Protein AF-A0A951UTT6-F1 (afdb_monomer_lite)

InterPro domains:
  IPR002716 PIN domain [PF01850] (4-63)
  IPR029060 PIN-like domain superfamily [SSF88723] (3-63)

Foldseek 3Di:
DVVVVVVVVVVPVVDDDDDCDPLLVVQLVVLVVVCVVVVHDDDSVVSSLVSSCVSVVHDDDDPDPGD

Structure (mmCIF, N/CA/C/O backbone):
data_AF-A0A951UTT6-F1
#
_entry.id   AF-A0A951UTT6-F1
#
loop_
_atom_site.group_PDB
_atom_site.id
_atom_site.type_symbol
_atom_site.label_atom_id
_atom_site.label_alt_id
_atom_site.label_comp_id
_atom_site.label_asym_id
_atom_site.label_entity_id
_atom_site.label_seq_id
_atom_site.pdbx_PDB_ins_code
_atom_site.Cartn_x
_atom_site.Cartn_y
_atom_site.Cartn_z
_atom_site.occupancy
_atom_site.B_iso_or_equiv
_atom_site.auth_seq_id
_atom_site.auth_comp_id
_atom_site.auth_asym_id
_atom_site.auth_atom_id
_atom_site.pdbx_PDB_model_num
ATOM 1 N N . MET A 1 1 ? 25.943 9.889 -5.407 1.00 72.94 1 MET A N 1
ATOM 2 C CA . MET A 1 1 ? 24.514 10.266 -5.320 1.00 72.94 1 MET A CA 1
ATOM 3 C C . MET A 1 1 ? 23.810 9.994 -6.644 1.00 72.94 1 MET A C 1
ATOM 5 O O . MET A 1 1 ? 22.849 9.243 -6.639 1.00 72.94 1 MET A O 1
ATOM 9 N N . GLU A 1 2 ? 24.343 10.483 -7.768 1.00 88.31 2 GLU A N 1
ATOM 10 C CA . GLU A 1 2 ? 23.827 10.224 -9.127 1.00 88.31 2 GLU A CA 1
ATOM 11 C C . GLU A 1 2 ? 23.621 8.730 -9.448 1.00 88.31 2 GLU A C 1
ATOM 13 O O . GLU A 1 2 ? 22.533 8.324 -9.841 1.00 88.31 2 GLU A O 1
ATOM 18 N N . GLN A 1 3 ? 24.606 7.876 -9.146 1.00 92.12 3 GLN A N 1
ATOM 19 C CA . GLN A 1 3 ? 24.485 6.422 -9.342 1.00 92.12 3 GLN A CA 1
ATOM 20 C C . G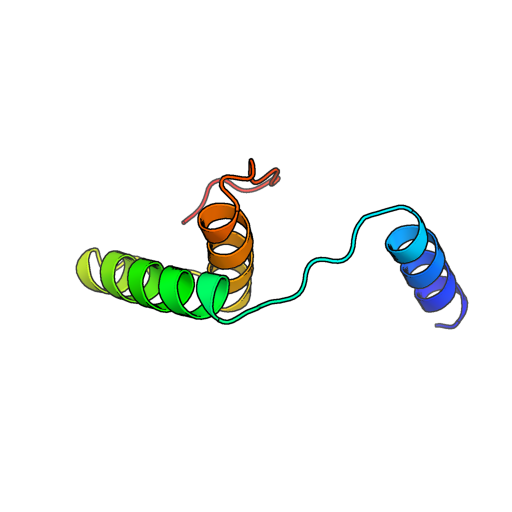LN A 1 3 ? 23.320 5.776 -8.569 1.00 92.12 3 GLN A C 1
ATOM 22 O O . GLN A 1 3 ? 22.745 4.799 -9.040 1.00 92.12 3 GLN A O 1
ATOM 27 N N . ASN A 1 4 ? 22.953 6.305 -7.394 1.00 93.81 4 ASN A N 1
ATOM 28 C CA . ASN A 1 4 ? 21.839 5.757 -6.613 1.00 93.81 4 ASN A CA 1
ATOM 29 C C . ASN A 1 4 ? 20.493 6.127 -7.244 1.00 93.81 4 ASN A C 1
ATOM 31 O O . ASN A 1 4 ? 19.609 5.280 -7.314 1.00 93.81 4 ASN A O 1
ATOM 35 N N . PHE A 1 5 ? 20.356 7.359 -7.744 1.00 95.06 5 PHE A N 1
ATOM 36 C CA . PHE A 1 5 ? 19.156 7.785 -8.466 1.00 95.06 5 PHE A CA 1
ATOM 37 C C . PHE A 1 5 ? 18.968 7.006 -9.766 1.00 95.06 5 PHE A C 1
ATOM 39 O O . PHE A 1 5 ? 17.859 6.558 -10.039 1.00 95.06 5 PHE A O 1
ATOM 46 N N . ASN A 1 6 ? 20.046 6.765 -10.517 1.00 96.50 6 ASN A N 1
ATOM 47 C CA . ASN A 1 6 ? 19.969 5.973 -11.745 1.00 96.50 6 ASN A CA 1
ATOM 48 C C . ASN A 1 6 ? 19.465 4.552 -11.470 1.00 96.50 6 ASN A C 1
ATOM 50 O O . ASN A 1 6 ? 18.543 4.102 -12.138 1.00 96.50 6 ASN A O 1
ATOM 54 N N . ARG A 1 7 ? 19.972 3.891 -10.419 1.00 96.00 7 ARG A N 1
ATOM 55 C CA . ARG A 1 7 ? 19.490 2.559 -10.012 1.00 96.00 7 ARG A CA 1
ATOM 56 C C . ARG A 1 7 ? 18.013 2.553 -9.619 1.00 96.00 7 ARG A C 1
ATOM 58 O O . ARG A 1 7 ? 17.298 1.623 -9.976 1.00 96.00 7 ARG A O 1
ATOM 65 N N . ILE A 1 8 ? 17.551 3.574 -8.893 1.00 95.19 8 ILE A N 1
ATOM 66 C CA . ILE A 1 8 ? 16.130 3.703 -8.533 1.00 95.19 8 ILE A CA 1
ATOM 67 C C . ILE A 1 8 ? 15.279 3.889 -9.792 1.00 95.19 8 ILE A C 1
ATOM 69 O O . ILE A 1 8 ? 14.254 3.232 -9.926 1.00 95.19 8 ILE A O 1
ATOM 73 N N . ASN A 1 9 ? 15.705 4.738 -10.727 1.00 94.94 9 ASN A N 1
ATOM 74 C CA . ASN A 1 9 ? 14.975 4.977 -11.972 1.00 94.94 9 ASN A CA 1
ATOM 75 C C . ASN A 1 9 ? 14.904 3.718 -12.845 1.00 94.94 9 ASN A C 1
ATOM 77 O O . ASN A 1 9 ? 13.837 3.383 -13.350 1.00 94.94 9 ASN A O 1
ATOM 81 N N . GLU A 1 10 ? 16.019 3.001 -12.995 1.00 96.25 10 GLU A N 1
ATOM 82 C CA . GLU A 1 10 ? 16.072 1.727 -13.720 1.00 96.25 10 GLU A CA 1
ATOM 83 C C . GLU A 1 10 ? 15.122 0.694 -13.109 1.00 96.25 10 GLU A C 1
ATOM 85 O O . GLU A 1 10 ? 14.348 0.069 -13.832 1.00 96.25 10 GLU A O 1
ATOM 90 N N . PHE A 1 11 ? 15.130 0.553 -11.780 1.00 95.50 11 PHE A N 1
ATOM 91 C CA . PHE A 1 11 ? 14.241 -0.369 -11.079 1.00 95.50 11 PHE A CA 1
ATOM 92 C C . PHE A 1 11 ? 12.766 0.020 -11.226 1.00 95.50 11 PHE A C 1
ATOM 94 O O . PHE A 1 11 ? 11.950 -0.822 -11.592 1.00 95.50 11 PHE A O 1
ATOM 101 N N . SER A 1 12 ? 12.428 1.292 -11.002 1.00 94.56 12 SER A N 1
ATOM 102 C CA . SER A 1 12 ? 11.054 1.792 -11.116 1.00 94.56 12 SER A CA 1
ATOM 103 C C . SER A 1 12 ? 10.486 1.627 -12.527 1.00 94.56 12 SER A C 1
ATOM 105 O O . SER A 1 12 ? 9.301 1.353 -12.669 1.00 94.56 12 SER A O 1
ATOM 107 N N . ASN A 1 13 ? 11.318 1.734 -13.568 1.00 95.50 13 ASN A N 1
ATOM 108 C CA . ASN A 1 13 ? 10.901 1.507 -14.955 1.00 95.50 13 ASN A CA 1
ATOM 109 C C . ASN A 1 13 ? 10.659 0.024 -15.289 1.00 95.50 13 ASN A C 1
ATOM 111 O O . ASN A 1 13 ? 10.012 -0.276 -16.290 1.00 95.50 13 ASN A O 1
ATOM 115 N N . ALA A 1 14 ? 11.191 -0.903 -14.488 1.00 96.50 14 ALA A N 1
ATOM 116 C CA . ALA A 1 14 ? 11.061 -2.343 -14.704 1.00 96.50 14 ALA A CA 1
ATOM 117 C C . ALA A 1 14 ? 9.839 -2.964 -14.002 1.00 96.50 14 ALA A C 1
ATOM 119 O O . ALA A 1 14 ? 9.560 -4.148 -14.199 1.00 96.50 14 ALA A O 1
ATOM 120 N N . ILE A 1 15 ? 9.119 -2.192 -13.183 1.00 94.94 15 ILE A N 1
ATOM 121 C CA . ILE A 1 15 ? 7.959 -2.652 -12.413 1.00 94.94 15 ILE A CA 1
ATOM 122 C C . ILE A 1 15 ? 6.747 -1.751 -12.652 1.00 94.94 15 ILE A C 1
ATOM 124 O O . ILE A 1 15 ? 6.869 -0.611 -13.092 1.00 94.94 15 ILE A O 1
ATOM 128 N N . ALA A 1 16 ? 5.556 -2.255 -12.336 1.00 93.69 16 ALA A N 1
ATOM 129 C CA . ALA A 1 16 ? 4.369 -1.414 -12.305 1.00 93.69 16 ALA A CA 1
ATOM 130 C C . ALA A 1 16 ? 4.407 -0.505 -11.067 1.00 93.69 16 ALA A C 1
ATOM 132 O O . ALA A 1 16 ? 4.502 -0.994 -9.940 1.00 93.69 16 ALA A O 1
ATOM 133 N N . LEU A 1 17 ? 4.295 0.809 -11.275 1.00 93.50 17 LEU A N 1
ATOM 134 C CA . LEU A 1 17 ? 4.058 1.759 -10.194 1.00 93.50 17 LEU A CA 1
ATOM 135 C C . LEU A 1 17 ? 2.553 1.833 -9.923 1.00 93.50 17 LEU A C 1
ATOM 137 O O . LEU A 1 17 ? 1.769 2.110 -10.829 1.00 93.50 17 LEU A O 1
ATOM 141 N N . VAL A 1 18 ? 2.158 1.577 -8.679 1.00 94.94 18 VAL A N 1
ATOM 142 C CA . VAL A 1 18 ? 0.756 1.609 -8.252 1.00 94.94 18 VAL A CA 1
ATOM 143 C C . VAL A 1 18 ? 0.530 2.840 -7.386 1.00 94.94 18 VAL A C 1
ATOM 145 O O . VAL A 1 18 ? 1.282 3.091 -6.444 1.00 94.94 18 VAL A O 1
ATOM 148 N N . GLU A 1 19 ? -0.503 3.612 -7.713 1.00 95.88 19 GLU A N 1
ATOM 149 C CA . GLU A 1 19 ? -0.885 4.792 -6.942 1.00 95.88 19 GLU A CA 1
ATOM 150 C C . GLU A 1 19 ? -1.645 4.413 -5.666 1.00 95.88 19 GLU 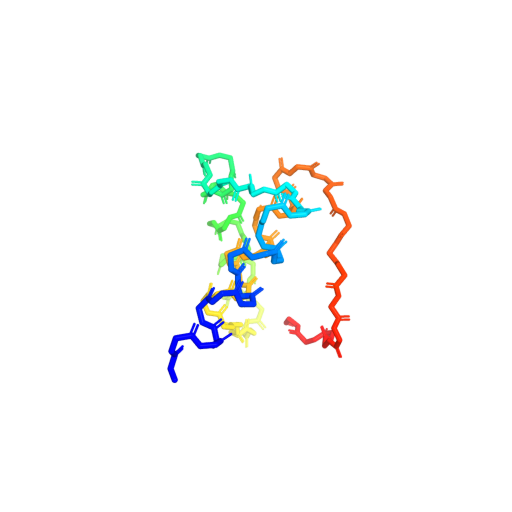A C 1
ATOM 152 O O . GLU A 1 19 ? -2.375 3.422 -5.611 1.00 95.88 19 GLU A O 1
ATOM 157 N N . PHE A 1 20 ? -1.513 5.252 -4.641 1.00 97.56 20 PHE A N 1
ATOM 158 C CA . PHE A 1 20 ? -2.398 5.215 -3.485 1.00 97.56 20 PHE A CA 1
ATOM 159 C C . PHE A 1 20 ? -3.687 5.973 -3.818 1.00 97.56 20 PHE A C 1
ATOM 161 O O . PHE A 1 20 ? -3.752 7.197 -3.701 1.00 97.56 20 PHE A O 1
ATOM 168 N N . ASP A 1 21 ? -4.696 5.241 -4.276 1.00 98.19 21 ASP A N 1
ATOM 169 C CA . ASP A 1 21 ? -5.986 5.790 -4.683 1.00 98.19 21 ASP A CA 1
ATOM 170 C C . ASP A 1 21 ? -7.017 5.819 -3.534 1.00 98.19 21 ASP A C 1
ATOM 172 O O . ASP A 1 21 ? -6.732 5.511 -2.372 1.00 98.19 21 ASP A O 1
ATOM 176 N N . GLN A 1 22 ? -8.259 6.192 -3.851 1.00 98.56 22 GLN A N 1
ATOM 177 C CA . GLN A 1 22 ? -9.341 6.250 -2.866 1.00 98.56 22 GLN A CA 1
ATOM 178 C C . GLN A 1 22 ? -9.696 4.874 -2.273 1.00 98.56 22 GLN A C 1
ATOM 180 O O . GLN A 1 22 ? -10.113 4.798 -1.115 1.00 98.56 22 GLN A O 1
ATOM 185 N N . ASN A 1 23 ? -9.531 3.785 -3.031 1.00 98.56 23 ASN A N 1
ATOM 186 C CA . ASN A 1 23 ? -9.791 2.437 -2.530 1.00 98.56 23 ASN A CA 1
ATOM 187 C C . ASN A 1 23 ? -8.722 2.040 -1.508 1.00 98.56 23 ASN A C 1
ATOM 189 O O . ASN A 1 23 ? -9.061 1.562 -0.424 1.00 98.56 23 ASN A O 1
ATOM 193 N N . ALA A 1 24 ? -7.450 2.328 -1.802 1.00 98.50 24 ALA A N 1
ATOM 194 C CA . ALA A 1 24 ? -6.355 2.159 -0.852 1.00 98.50 24 ALA A CA 1
ATOM 195 C C . ALA A 1 24 ? -6.560 3.027 0.404 1.00 98.50 24 ALA A C 1
ATOM 197 O O . ALA A 1 24 ? -6.386 2.546 1.522 1.00 98.50 24 ALA 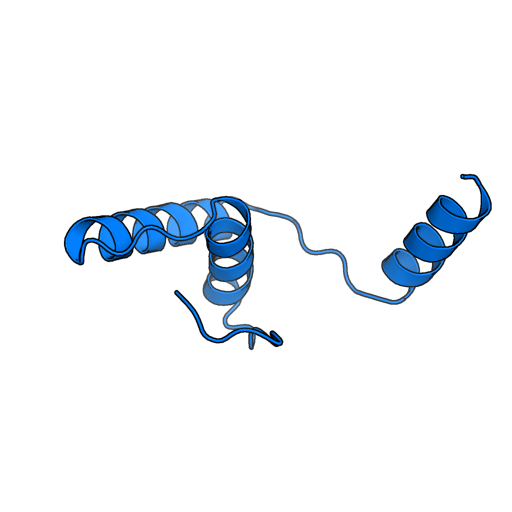A O 1
ATOM 198 N N . ALA A 1 25 ? -7.025 4.273 0.262 1.00 98.50 25 ALA A N 1
ATOM 199 C CA . ALA A 1 25 ? -7.349 5.131 1.405 1.00 98.50 25 ALA A CA 1
ATOM 200 C C . ALA A 1 25 ? -8.426 4.533 2.326 1.00 98.50 25 ALA A C 1
ATOM 202 O O . ALA A 1 25 ? -8.311 4.606 3.554 1.00 98.50 25 ALA A O 1
ATOM 203 N N . ASN A 1 26 ? -9.447 3.896 1.750 1.00 98.62 26 ASN A N 1
ATOM 204 C CA . ASN A 1 26 ? -10.495 3.230 2.519 1.00 98.62 26 ASN A CA 1
ATOM 205 C C . ASN A 1 26 ? -9.957 2.002 3.273 1.00 98.62 26 ASN A C 1
ATOM 207 O O . ASN A 1 26 ? -10.250 1.839 4.460 1.00 98.62 26 ASN A O 1
ATOM 211 N N . GLU A 1 27 ? -9.144 1.162 2.623 1.00 98.44 27 GLU A N 1
ATOM 212 C CA . GLU A 1 27 ? -8.508 0.008 3.277 1.00 98.44 27 GLU A CA 1
ATOM 213 C C . GLU A 1 27 ? -7.525 0.434 4.372 1.00 98.44 27 GLU A C 1
ATOM 215 O O . GLU A 1 27 ? -7.499 -0.166 5.447 1.00 98.44 27 GLU A O 1
ATOM 220 N N . PHE A 1 28 ? -6.789 1.529 4.169 1.00 97.75 28 PHE A N 1
ATOM 221 C CA . PHE A 1 28 ? -5.913 2.102 5.189 1.00 97.75 28 PHE A CA 1
ATOM 222 C C . PHE A 1 28 ? -6.691 2.473 6.454 1.00 97.75 28 PHE A C 1
ATOM 224 O O . PHE A 1 28 ? -6.266 2.148 7.565 1.00 97.75 28 PHE A O 1
ATOM 231 N N . GLY A 1 29 ? -7.853 3.116 6.301 1.00 96.94 29 GLY A N 1
ATOM 232 C CA . GLY A 1 29 ? -8.730 3.448 7.423 1.00 96.94 29 GLY A CA 1
ATOM 233 C C . GLY A 1 29 ? -9.168 2.214 8.217 1.00 96.94 29 GLY A C 1
ATOM 234 O O . GLY A 1 29 ? -9.109 2.228 9.448 1.00 96.94 29 GLY A O 1
ATOM 235 N N . LYS A 1 30 ? -9.546 1.133 7.520 1.00 98.00 30 LYS A N 1
ATOM 236 C CA . LYS A 1 30 ? -9.933 -0.146 8.140 1.00 98.00 30 LYS A CA 1
ATOM 237 C C . LYS A 1 30 ? -8.768 -0.777 8.898 1.00 98.00 30 LYS A C 1
ATOM 239 O O . LYS A 1 30 ? -8.909 -1.055 10.085 1.00 98.00 30 LYS A O 1
ATOM 244 N N . ILE A 1 31 ? -7.606 -0.907 8.256 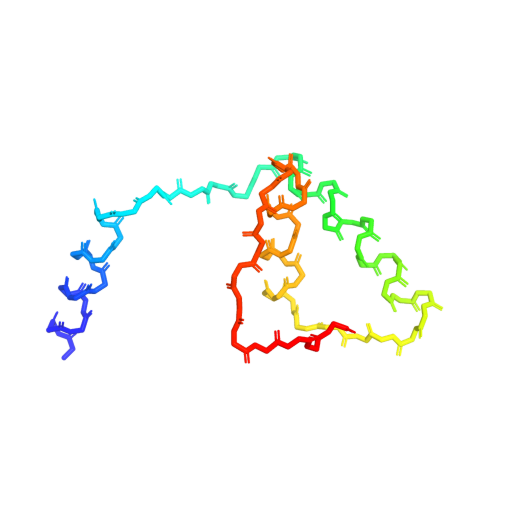1.00 96.19 31 ILE A N 1
ATOM 245 C CA . ILE A 1 31 ? -6.386 -1.460 8.866 1.00 96.19 31 ILE A CA 1
ATOM 246 C C . ILE A 1 31 ? -6.022 -0.677 10.131 1.00 96.19 31 ILE A C 1
ATOM 248 O O . ILE A 1 31 ? -5.796 -1.258 11.188 1.00 96.19 31 ILE A O 1
ATOM 252 N N . GLN A 1 32 ? -6.025 0.655 10.065 1.00 95.25 32 GLN A N 1
ATOM 253 C CA . GLN A 1 32 ? -5.706 1.502 11.214 1.00 95.25 32 GLN A CA 1
ATOM 254 C C . GLN A 1 32 ? -6.725 1.387 12.354 1.00 95.25 32 GLN A C 1
ATOM 256 O O . GLN A 1 32 ? -6.365 1.560 13.519 1.00 95.25 32 GLN A O 1
ATOM 261 N N . ALA A 1 33 ? -8.001 1.150 12.047 1.00 95.56 33 ALA A N 1
ATOM 262 C CA . ALA A 1 33 ? -9.019 0.900 13.061 1.00 95.56 33 ALA A CA 1
ATOM 263 C C . ALA A 1 33 ? -8.808 -0.469 13.732 1.00 95.56 33 ALA A C 1
ATOM 265 O O . ALA A 1 33 ? -8.766 -0.536 14.960 1.00 95.56 33 ALA A O 1
ATOM 266 N N . GLU A 1 34 ? -8.596 -1.522 12.937 1.00 95.12 34 GLU A N 1
ATOM 267 C CA . GLU A 1 34 ? -8.334 -2.895 13.395 1.00 95.12 34 GLU A CA 1
ATOM 268 C C . GLU A 1 34 ? -7.084 -2.953 14.294 1.00 95.12 34 GLU A C 1
ATOM 270 O O . GLU A 1 34 ? -7.142 -3.434 15.426 1.00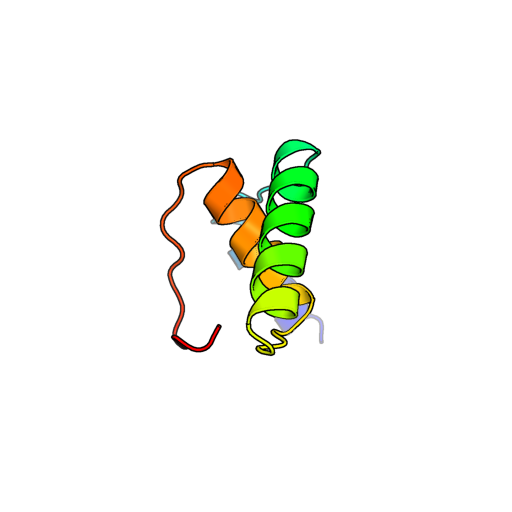 95.12 34 GLU A O 1
ATOM 275 N N . LEU A 1 35 ? -5.968 -2.378 13.838 1.00 93.62 35 LEU A N 1
ATOM 276 C CA . LEU A 1 35 ? -4.696 -2.340 14.565 1.00 93.62 35 LEU A CA 1
ATOM 277 C C . LEU A 1 35 ? -4.787 -1.577 15.892 1.00 93.62 35 LEU A C 1
ATOM 279 O O . LEU A 1 35 ? -4.263 -2.025 16.917 1.00 93.62 35 LEU A O 1
ATOM 283 N N . ARG A 1 36 ? -5.501 -0.443 15.900 1.00 93.31 36 ARG A N 1
ATOM 284 C CA . ARG A 1 36 ? -5.767 0.312 17.132 1.00 93.31 36 ARG A CA 1
ATOM 285 C C . ARG A 1 36 ? -6.617 -0.481 18.113 1.00 93.31 36 ARG A C 1
ATOM 287 O O . ARG A 1 36 ? -6.328 -0.456 19.305 1.00 93.31 36 ARG A O 1
ATOM 294 N N . GLN A 1 37 ? -7.627 -1.195 17.623 1.00 95.44 37 GLN A N 1
ATOM 295 C CA . GLN A 1 37 ? -8.499 -2.014 18.460 1.00 95.44 37 GLN A CA 1
ATOM 296 C C . GLN A 1 37 ? -7.730 -3.138 19.170 1.00 95.44 37 GLN A C 1
ATOM 298 O O . GLN A 1 37 ? -8.007 -3.418 20.334 1.00 95.44 37 GLN A O 1
ATOM 303 N N . ILE A 1 38 ? -6.752 -3.756 18.500 1.00 94.50 38 ILE A N 1
ATOM 304 C CA . ILE A 1 38 ? -5.947 -4.853 19.066 1.00 94.50 38 ILE A CA 1
ATOM 305 C C . ILE A 1 38 ? -4.662 -4.387 19.769 1.00 94.50 38 ILE A C 1
ATOM 307 O O . ILE A 1 38 ? -3.876 -5.220 20.220 1.00 94.50 38 ILE A O 1
ATOM 311 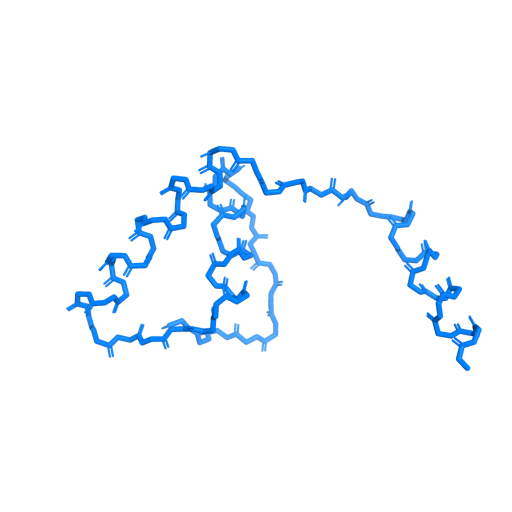N N . GLY A 1 39 ? -4.421 -3.074 19.856 1.00 91.94 39 GLY A N 1
ATOM 312 C CA . GLY A 1 39 ? -3.240 -2.510 20.513 1.00 91.94 39 GLY A CA 1
ATOM 313 C C . GLY A 1 39 ? -1.914 -2.824 19.812 1.00 91.94 39 GLY A C 1
ATOM 314 O O . GLY A 1 39 ? -0.879 -2.872 20.476 1.00 91.94 39 GLY A O 1
ATOM 315 N N . ARG A 1 40 ? -1.926 -3.047 18.491 1.00 86.25 40 ARG A N 1
ATOM 316 C CA . ARG A 1 40 ? -0.724 -3.321 17.688 1.00 86.25 40 ARG A CA 1
ATOM 317 C C . ARG A 1 40 ? -0.464 -2.181 16.710 1.00 86.25 40 ARG A C 1
ATOM 319 O O . ARG A 1 40 ? -1.031 -2.176 15.624 1.00 86.25 40 ARG A O 1
ATOM 326 N N . PRO A 1 41 ? 0.338 -1.172 17.076 1.00 80.38 41 PRO A N 1
ATOM 327 C CA . PRO A 1 41 ? 0.717 -0.147 16.119 1.00 80.38 41 PRO A CA 1
ATOM 328 C C . PRO A 1 41 ? 1.679 -0.738 15.079 1.00 80.38 41 PRO A C 1
ATOM 330 O O . PRO A 1 41 ? 2.643 -1.408 15.440 1.00 80.38 41 PRO A O 1
ATOM 333 N N . THR A 1 42 ? 1.448 -0.431 13.804 1.00 86.00 42 THR A N 1
ATOM 334 C CA . THR A 1 42 ? 2.400 -0.693 12.715 1.00 86.00 42 THR A CA 1
ATOM 335 C C . THR A 1 42 ? 2.967 0.621 12.176 1.00 86.00 42 THR A C 1
ATOM 337 O O . THR A 1 42 ? 2.428 1.702 12.450 1.00 86.00 42 THR A O 1
ATOM 340 N N . GLY A 1 43 ? 4.058 0.549 11.413 1.00 89.62 43 GLY A N 1
ATOM 341 C CA . GLY A 1 43 ? 4.623 1.712 10.740 1.00 89.62 43 GLY A CA 1
ATOM 342 C C . GLY A 1 43 ? 3.608 2.347 9.784 1.00 89.62 43 GLY A C 1
ATOM 343 O O . GLY A 1 43 ? 2.857 1.655 9.101 1.00 89.62 43 GLY A O 1
ATOM 344 N N . GLN A 1 44 ? 3.577 3.680 9.693 1.00 90.62 44 GLN A N 1
ATOM 345 C CA . GLN A 1 44 ? 2.627 4.364 8.803 1.00 90.62 44 GLN A CA 1
ATOM 346 C C . GLN A 1 44 ? 2.787 3.917 7.341 1.00 90.62 44 GLN A C 1
ATOM 348 O O . GLN A 1 44 ? 1.791 3.721 6.649 1.00 90.62 44 GLN A O 1
ATOM 353 N N . ILE A 1 45 ? 4.032 3.735 6.892 1.00 93.94 45 ILE A N 1
ATOM 354 C CA . ILE A 1 45 ? 4.340 3.276 5.534 1.00 93.94 45 ILE A CA 1
ATOM 355 C C . ILE A 1 45 ? 3.901 1.821 5.332 1.00 93.94 45 ILE A C 1
ATOM 357 O O . ILE A 1 45 ? 3.295 1.526 4.308 1.00 93.94 45 ILE A O 1
ATOM 361 N N . ASP A 1 46 ? 4.103 0.944 6.318 1.00 93.94 46 ASP A N 1
ATOM 362 C CA . ASP A 1 46 ? 3.671 -0.459 6.240 1.00 93.94 46 ASP A CA 1
ATOM 363 C C . ASP A 1 46 ? 2.149 -0.565 6.101 1.00 93.94 46 ASP A C 1
ATOM 365 O O . ASP A 1 46 ? 1.647 -1.300 5.252 1.00 93.94 46 ASP A O 1
ATOM 369 N N . ALA A 1 47 ? 1.403 0.240 6.865 1.00 94.69 47 ALA A N 1
ATOM 370 C CA . ALA A 1 47 ? -0.049 0.312 6.740 1.00 94.69 47 ALA A CA 1
ATOM 371 C C . ALA A 1 47 ? -0.499 0.839 5.367 1.00 94.69 47 ALA A C 1
ATOM 373 O O . ALA A 1 47 ? -1.498 0.358 4.835 1.00 94.69 47 ALA A O 1
ATOM 374 N N . LEU A 1 48 ? 0.214 1.809 4.781 1.00 96.94 48 LEU A N 1
ATOM 375 C CA . LEU A 1 48 ? -0.085 2.309 3.433 1.00 96.94 48 LEU A CA 1
ATOM 376 C C . LEU A 1 48 ? 0.184 1.238 2.366 1.00 96.94 48 LEU A C 1
ATOM 378 O O . LEU A 1 48 ? -0.663 1.024 1.503 1.00 96.94 48 LEU A O 1
ATOM 382 N N . ILE A 1 49 ? 1.313 0.528 2.452 1.00 96.25 49 ILE A N 1
ATOM 383 C CA . ILE A 1 49 ? 1.655 -0.574 1.538 1.00 96.25 49 ILE A CA 1
ATOM 384 C C . ILE A 1 49 ? 0.613 -1.697 1.642 1.00 96.25 49 ILE A C 1
ATOM 386 O O . ILE A 1 49 ? 0.091 -2.153 0.624 1.00 96.25 49 ILE A O 1
ATOM 390 N N . ALA A 1 50 ? 0.258 -2.106 2.865 1.00 95.94 50 ALA A N 1
ATOM 391 C CA . ALA A 1 50 ? -0.759 -3.127 3.103 1.00 95.94 50 ALA A CA 1
ATOM 392 C C . ALA A 1 50 ? -2.134 -2.711 2.561 1.00 95.94 50 ALA A C 1
ATOM 394 O O . ALA A 1 50 ? -2.861 -3.543 2.021 1.00 95.94 50 ALA A O 1
ATOM 395 N N . ALA A 1 51 ? -2.482 -1.427 2.664 1.00 97.88 51 ALA A N 1
ATOM 396 C CA . ALA A 1 51 ? -3.737 -0.903 2.146 1.00 97.88 51 ALA A CA 1
ATOM 397 C C . ALA A 1 51 ? -3.814 -0.937 0.614 1.00 97.88 51 ALA A C 1
ATOM 399 O O . ALA A 1 51 ? -4.854 -1.316 0.081 1.00 97.88 51 ALA A O 1
ATOM 400 N N . VAL A 1 52 ? -2.724 -0.596 -0.089 1.00 98.19 52 VAL A N 1
ATOM 401 C CA . VAL A 1 52 ? -2.651 -0.716 -1.558 1.00 98.19 52 VAL A CA 1
ATOM 402 C C . VAL A 1 52 ? -2.779 -2.174 -1.992 1.00 98.19 52 VAL A C 1
ATOM 404 O O . VAL A 1 52 ? -3.521 -2.470 -2.921 1.00 98.19 52 VAL A O 1
ATOM 407 N N . ALA A 1 53 ? -2.094 -3.097 -1.311 1.00 97.69 53 ALA A N 1
ATOM 408 C CA . ALA A 1 53 ? -2.195 -4.518 -1.637 1.00 97.69 53 ALA A CA 1
ATOM 409 C C . ALA A 1 53 ? -3.620 -5.054 -1.400 1.00 97.69 53 ALA A C 1
ATOM 411 O O . ALA A 1 53 ? -4.203 -5.684 -2.280 1.00 97.69 53 ALA A O 1
ATOM 412 N N . ARG A 1 54 ? -4.217 -4.745 -0.238 1.00 97.69 54 ARG A N 1
ATOM 413 C CA . ARG A 1 54 ? -5.568 -5.194 0.139 1.00 97.69 54 ARG A CA 1
ATOM 414 C C . ARG A 1 54 ? -6.660 -4.594 -0.749 1.00 97.69 54 ARG A C 1
ATOM 416 O O . ARG A 1 54 ? -7.632 -5.283 -1.024 1.00 97.69 54 ARG A O 1
ATOM 423 N N . SER A 1 55 ? -6.518 -3.355 -1.231 1.00 98.44 55 SER A N 1
ATOM 424 C CA . SER A 1 55 ? -7.523 -2.738 -2.114 1.00 98.44 55 SER A CA 1
ATOM 425 C C . SER A 1 55 ? -7.570 -3.349 -3.518 1.00 98.44 55 SER A C 1
ATOM 427 O O . SER A 1 55 ? -8.526 -3.112 -4.256 1.00 98.44 55 SER A O 1
ATOM 429 N N . ARG A 1 56 ? -6.541 -4.120 -3.882 1.00 97.62 56 ARG A N 1
ATOM 430 C CA . ARG A 1 56 ? -6.352 -4.741 -5.196 1.00 97.62 56 ARG A CA 1
ATOM 431 C C . ARG A 1 56 ? -6.371 -6.270 -5.150 1.00 97.62 56 ARG A C 1
ATOM 433 O O . ARG A 1 56 ? -6.163 -6.892 -6.186 1.00 97.62 56 ARG A O 1
ATOM 440 N N . ASP A 1 57 ? -6.595 -6.856 -3.972 1.00 97.25 57 ASP A N 1
ATOM 441 C CA . ASP A 1 57 ? -6.455 -8.295 -3.713 1.00 97.25 57 ASP A CA 1
ATOM 442 C C . ASP A 1 57 ? -5.076 -8.864 -4.133 1.00 97.25 57 ASP A C 1
ATOM 444 O O . ASP A 1 57 ? -4.948 -10.027 -4.520 1.00 97.25 57 ASP A O 1
ATOM 448 N N . ASP A 1 58 ? -4.021 -8.045 -4.044 1.00 97.12 58 ASP A N 1
ATOM 449 C CA . ASP A 1 58 ? -2.650 -8.431 -4.386 1.00 97.12 58 ASP A CA 1
ATOM 450 C C . ASP A 1 58 ? -1.975 -9.213 -3.235 1.00 97.12 58 ASP A C 1
ATOM 452 O O . ASP A 1 58 ? -2.269 -9.032 -2.049 1.00 97.12 58 ASP A O 1
ATOM 456 N N . ILE A 1 59 ? -0.989 -10.053 -3.571 1.00 95.50 59 ILE A N 1
ATOM 457 C CA . ILE A 1 59 ? -0.141 -10.740 -2.583 1.00 95.50 59 ILE A CA 1
ATOM 458 C C . ILE A 1 59 ? 1.013 -9.818 -2.170 1.00 95.50 59 ILE A C 1
ATOM 460 O O . ILE A 1 59 ? 1.858 -9.461 -2.992 1.00 95.50 59 ILE A O 1
ATOM 464 N N . LEU A 1 60 ? 1.102 -9.490 -0.879 1.00 93.62 60 LEU A N 1
ATOM 465 C CA . LEU A 1 60 ? 2.209 -8.701 -0.336 1.00 93.62 60 LEU A CA 1
ATOM 466 C C . LEU A 1 60 ? 3.445 -9.577 -0.076 1.00 93.62 60 LEU A C 1
ATOM 468 O O . LEU A 1 60 ? 3.479 -10.364 0.871 1.00 93.62 60 LEU A O 1
ATOM 472 N N . VAL A 1 61 ? 4.486 -9.411 -0.892 1.00 93.69 61 VAL A N 1
ATOM 473 C CA . VAL A 1 61 ? 5.791 -10.057 -0.683 1.00 93.69 61 VAL A CA 1
ATOM 474 C C . VAL A 1 61 ? 6.664 -9.165 0.200 1.00 93.69 61 VAL A C 1
ATOM 476 O O . VAL A 1 61 ? 6.971 -8.032 -0.160 1.00 93.69 61 VAL A O 1
ATOM 479 N N . THR A 1 62 ? 7.085 -9.678 1.355 1.00 92.12 62 THR A N 1
ATOM 480 C CA . THR A 1 62 ? 7.891 -8.946 2.345 1.00 92.12 62 THR A CA 1
ATOM 481 C C . THR A 1 62 ? 8.902 -9.877 3.017 1.00 92.12 62 THR A C 1
ATOM 483 O O . THR A 1 62 ? 8.682 -11.084 3.113 1.00 92.12 62 THR A O 1
ATOM 486 N N . ASN A 1 63 ? 10.019 -9.324 3.495 1.00 91.88 63 ASN A N 1
ATOM 487 C CA . ASN A 1 63 ? 11.005 -10.052 4.299 1.00 91.88 63 ASN A CA 1
ATOM 488 C C . ASN A 1 63 ? 10.683 -10.032 5.808 1.00 91.88 63 ASN A C 1
ATOM 490 O O . ASN A 1 63 ? 11.456 -10.565 6.601 1.00 91.88 63 ASN A O 1
ATOM 494 N N . THR A 1 64 ? 9.570 -9.403 6.201 1.00 79.06 64 THR A N 1
ATOM 495 C CA . THR A 1 64 ? 9.159 -9.198 7.596 1.00 79.06 64 THR A CA 1
ATOM 496 C C . THR A 1 64 ? 7.663 -9.480 7.750 1.00 79.06 64 THR A C 1
ATOM 498 O O . THR A 1 64 ? 6.861 -8.937 7.000 1.00 79.06 64 THR A O 1
ATOM 501 N N . ILE A 1 65 ? 7.273 -10.307 8.729 1.00 67.50 65 ILE A N 1
ATOM 502 C CA . ILE A 1 65 ? 5.874 -10.762 8.941 1.00 67.50 65 ILE A CA 1
ATOM 503 C C . ILE A 1 65 ? 5.175 -9.980 10.077 1.00 67.50 65 ILE A C 1
ATOM 505 O O . ILE A 1 65 ? 4.109 -10.357 10.554 1.00 67.50 65 ILE A O 1
ATOM 509 N N . SER A 1 66 ? 5.784 -8.901 10.565 1.00 54.53 66 SER A N 1
ATOM 510 C CA . SER A 1 66 ? 5.279 -8.165 11.725 1.00 54.53 66 SER A CA 1
ATOM 511 C C . SER A 1 66 ? 4.258 -7.104 11.301 1.00 54.53 66 SER A C 1
ATOM 513 O O . SER A 1 66 ? 4.643 -6.077 10.748 1.00 54.53 66 SER A O 1
ATOM 515 N N . ALA A 1 67 ? 2.978 -7.351 11.592 1.00 50.62 67 ALA A N 1
ATOM 516 C CA . ALA A 1 67 ? 1.905 -6.354 11.648 1.00 50.62 67 ALA A CA 1
ATOM 517 C C . ALA A 1 67 ? 1.290 -6.319 13.057 1.00 50.62 67 ALA A C 1
ATOM 519 O O . ALA A 1 67 ? 1.087 -7.406 13.663 1.00 50.62 67 ALA A O 1
#

Radius of gyration: 14.47 Å; chains: 1; bounding box: 35×21×36 Å

Organism: NCBI:txid2839659

Secondary structure (DSSP, 8-state):
-HHHHHHHHHHHHTS------HHHHHHHHHHHHHHHHTT----HHHHHHHHHHHHTT-----S----

pLDDT: mean 92.71, std 9.03, range [50.62, 98.62]

Sequence (67 aa):
MEQNFNRINEFSNAIALVEFDQNAANEFGKIQAELRQIGRPTGQIDALIAAVARSRDDILVTNTISA